Protein AF-A0A852KA90-F1 (afdb_monomer)

Secondary structure (DSSP, 8-state):
-HHHHHHHTT-SSHHHHHHHHHHHHHTS-HHHHHHHHHHHHHHHHHHHTHHHH--

Radius of gyration: 13.54 Å; Cα contacts (8 Å, |Δi|>4): 19; chains: 1; bounding box: 24×28×32 Å

Nearest PDB structures (foldseek):
  5irc-assembly1_A  TM=9.643E-01  e=5.624E-02  Rattus norvegicus
  5c5s-assembly3_C  TM=9.740E-01  e=1.809E-01  Homo sapiens
  5c5s-assembly4_D  TM=9.812E-01  e=2.381E-01  Homo sapiens
  7tpb-assembly4_H  TM=8.908E-01  e=1.689E-01  Homo sapiens
  7tpb-assembly1_B  TM=8.931E-01  e=3.357E-01  Homo sapiens

pLDDT: mean 92.83, std 7.05, range [59.16, 97.62]

Organism: Urocolius indicus (NCBI:txid458196)

Foldseek 3Di:
DVVQLVVLCPDPDPVSSVVSVVVVLVVDDPVSNVVVVVVVVVVVVVVVVCVPPVD

Solvent-accessible surface area (backbone atoms only — not comparable to full-atom values): 3194 Å² total; per-residue (Å²): 113,72,66,57,55,57,54,33,72,66,47,83,53,67,67,62,21,52,54,45,47,54,50,57,53,69,70,40,59,68,73,58,33,54,52,50,52,52,51,52,54,50,51,48,57,50,48,76,43,23,93,79,73,77,83

Structure (mmCIF, N/CA/C/O backbone):
data_AF-A0A852KA90-F1
#
_entry.id   AF-A0A852KA90-F1
#
loop_
_atom_site.group_PDB
_atom_site.id
_atom_site.type_symbol
_atom_site.label_atom_id
_atom_site.label_alt_id
_atom_site.label_comp_id
_atom_site.label_asym_id
_atom_site.label_entity_id
_atom_site.label_seq_id
_atom_site.pdbx_PDB_ins_code
_atom_site.Cartn_x
_atom_site.Cartn_y
_atom_site.Cartn_z
_atom_site.occupancy
_atom_site.B_iso_or_equiv
_atom_site.auth_seq_id
_atom_site.auth_comp_id
_atom_site.auth_asym_id
_atom_site.auth_atom_id
_atom_site.pdbx_PDB_model_num
ATOM 1 N N . LYS A 1 1 ? -17.239 -6.551 6.629 1.00 65.44 1 LYS A N 1
ATOM 2 C CA . LYS A 1 1 ? -15.950 -6.546 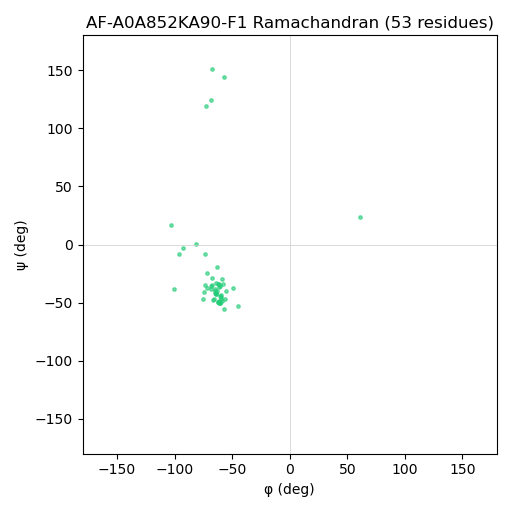5.893 1.00 65.44 1 LYS A CA 1
ATOM 3 C C . LYS A 1 1 ? -16.040 -5.805 4.565 1.00 65.44 1 LYS A C 1
ATOM 5 O O . LYS A 1 1 ? -15.447 -4.750 4.472 1.00 65.44 1 LYS A O 1
ATOM 10 N N . CYS A 1 2 ? -16.776 -6.274 3.547 1.00 77.00 2 CYS A N 1
ATOM 11 C CA . CYS A 1 2 ? -16.872 -5.531 2.272 1.00 77.00 2 CYS A CA 1
ATOM 12 C C . CYS A 1 2 ? -17.724 -4.246 2.391 1.00 77.00 2 CYS A C 1
ATOM 14 O O . CYS A 1 2 ? -17.353 -3.205 1.862 1.00 77.00 2 CYS A O 1
ATOM 16 N N . ALA A 1 3 ? -18.808 -4.294 3.177 1.00 89.88 3 ALA A N 1
ATOM 17 C CA . ALA A 1 3 ? -19.637 -3.125 3.486 1.00 89.88 3 ALA A CA 1
ATOM 18 C C . ALA A 1 3 ? -18.851 -1.974 4.148 1.00 89.88 3 ALA A C 1
ATOM 20 O O . ALA A 1 3 ? -19.124 -0.818 3.851 1.00 89.88 3 ALA A O 1
ATOM 21 N N . ASP A 1 4 ? -17.837 -2.284 4.965 1.00 92.06 4 ASP A N 1
ATOM 22 C CA . ASP A 1 4 ? -17.006 -1.278 5.644 1.00 92.06 4 ASP A CA 1
ATOM 23 C C . ASP A 1 4 ? -16.136 -0.496 4.646 1.00 92.06 4 ASP A C 1
ATOM 25 O O . ASP A 1 4 ? -15.957 0.711 4.784 1.00 92.06 4 ASP A O 1
ATOM 29 N N . PHE A 1 5 ? -15.643 -1.159 3.591 1.00 93.44 5 PHE A N 1
ATOM 30 C CA . PHE A 1 5 ? -14.941 -0.483 2.494 1.00 93.44 5 PHE A CA 1
ATOM 31 C C . PHE A 1 5 ? -15.883 0.397 1.666 1.00 93.44 5 PHE A C 1
ATO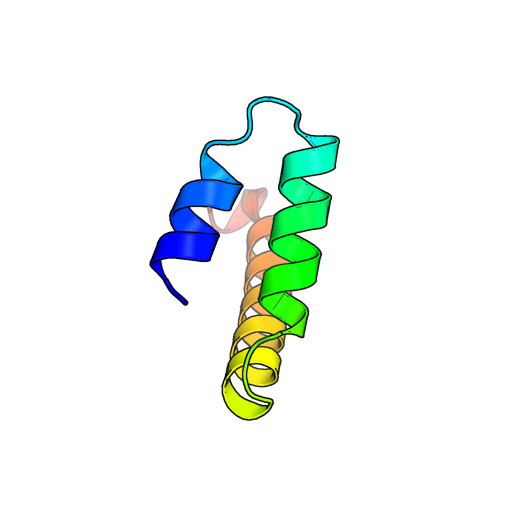M 33 O O . PHE A 1 5 ? -15.492 1.486 1.254 1.00 93.44 5 PHE A O 1
ATOM 40 N N . ILE A 1 6 ? -17.122 -0.052 1.434 1.00 94.25 6 ILE A N 1
ATOM 41 C CA . ILE A 1 6 ? -18.137 0.731 0.711 1.00 94.25 6 ILE A CA 1
ATOM 42 C C . ILE A 1 6 ? -18.505 1.991 1.502 1.00 94.25 6 ILE A C 1
ATOM 44 O O . ILE A 1 6 ? -18.631 3.058 0.908 1.00 94.25 6 ILE A O 1
ATOM 48 N N . ASP A 1 7 ? -18.652 1.878 2.822 1.00 93.94 7 ASP A N 1
ATOM 49 C CA 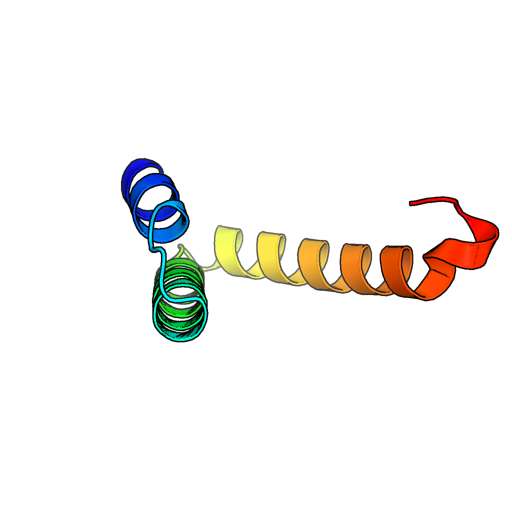. ASP A 1 7 ? -18.912 3.020 3.701 1.00 93.94 7 ASP A CA 1
ATOM 50 C C . ASP A 1 7 ? -17.727 3.995 3.737 1.00 93.94 7 ASP A C 1
ATOM 52 O O . ASP A 1 7 ? -17.903 5.193 3.520 1.00 93.94 7 ASP A O 1
ATOM 56 N N . ALA A 1 8 ? -16.502 3.480 3.893 1.00 93.31 8 ALA A N 1
ATOM 57 C CA . ALA A 1 8 ? -15.294 4.298 3.854 1.00 93.31 8 ALA A CA 1
ATOM 58 C C . ALA A 1 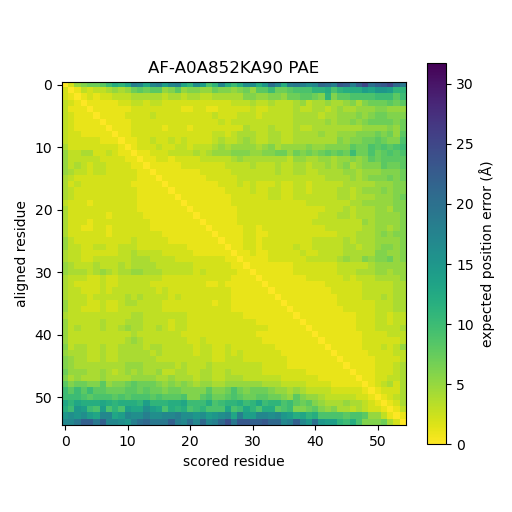8 ? -15.188 5.114 2.555 1.00 93.31 8 ALA A C 1
ATOM 60 O O . ALA A 1 8 ? -14.836 6.290 2.614 1.00 93.31 8 ALA A O 1
ATOM 61 N N . ASN A 1 9 ? -15.553 4.522 1.413 1.00 92.38 9 ASN A N 1
ATOM 62 C CA . ASN A 1 9 ? -15.497 5.162 0.096 1.00 92.38 9 ASN A CA 1
ATOM 63 C C . ASN A 1 9 ? -16.591 6.223 -0.140 1.00 92.38 9 ASN A C 1
ATOM 65 O O . ASN A 1 9 ? -16.563 6.931 -1.141 1.00 92.38 9 ASN A O 1
ATOM 69 N N . ARG A 1 10 ? -17.569 6.347 0.767 1.00 94.25 10 ARG A N 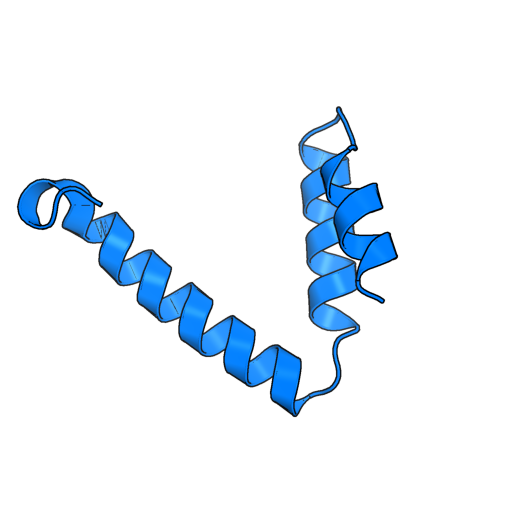1
ATOM 70 C CA . ARG A 1 10 ? -18.603 7.397 0.727 1.00 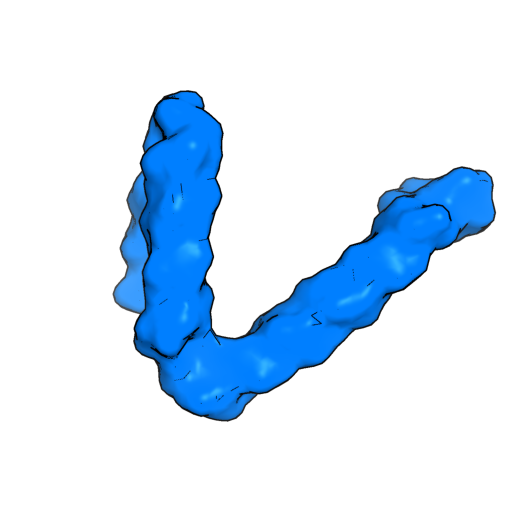94.25 10 ARG A CA 1
ATOM 71 C C . ARG A 1 10 ? -18.229 8.641 1.534 1.00 94.25 10 ARG A C 1
ATOM 73 O O . ARG A 1 10 ? -18.997 9.597 1.548 1.00 94.25 10 ARG A O 1
ATOM 80 N N . LYS A 1 11 ? -17.083 8.640 2.224 1.00 92.69 11 LYS A N 1
ATOM 81 C CA . LYS A 1 11 ? -16.615 9.796 2.999 1.00 92.69 11 LYS A CA 1
ATOM 82 C C . LYS A 1 11 ? -16.222 10.938 2.060 1.00 92.69 11 LYS A C 1
ATOM 84 O O . LYS A 1 11 ? -15.367 10.761 1.198 1.00 92.69 11 LYS A O 1
ATOM 89 N N . GLU A 1 12 ? -16.828 12.106 2.263 1.00 93.25 12 GLU A N 1
ATOM 90 C CA . GLU A 1 12 ? -16.577 13.306 1.450 1.00 93.25 12 GLU A CA 1
ATOM 91 C C . GLU A 1 12 ? -15.221 13.948 1.757 1.00 93.25 12 GLU A C 1
ATOM 93 O O . GLU A 1 12 ? -14.556 14.455 0.855 1.00 93.25 12 GLU A O 1
ATOM 98 N N . ASP A 1 13 ? -14.791 13.906 3.023 1.00 96.19 13 ASP A N 1
ATOM 99 C CA . ASP A 1 13 ? -13.479 14.421 3.399 1.00 96.19 13 ASP A CA 1
ATOM 100 C C . ASP A 1 13 ? -12.371 13.473 2.900 1.00 96.19 13 ASP A C 1
ATOM 102 O O . ASP A 1 13 ? -12.317 12.308 3.317 1.00 96.19 13 ASP A O 1
ATOM 106 N N . PRO A 1 14 ? -11.459 13.946 2.032 1.00 93.94 14 PRO A N 1
ATOM 107 C CA . PRO A 1 14 ? -10.453 13.094 1.410 1.00 93.94 14 PRO A CA 1
ATOM 108 C C . PRO A 1 14 ? -9.421 12.563 2.412 1.00 93.94 14 PRO A C 1
ATOM 110 O O . PRO A 1 14 ? -8.877 11.475 2.223 1.00 93.94 14 PRO A O 1
ATOM 113 N N . VAL A 1 15 ? -9.145 13.294 3.494 1.00 95.06 15 VAL A N 1
ATOM 114 C CA . VAL A 1 15 ? -8.158 12.890 4.502 1.00 95.06 15 VAL A CA 1
ATOM 115 C C . VAL A 1 15 ? -8.726 11.776 5.379 1.00 95.06 15 VAL A C 1
ATOM 117 O O . VAL A 1 15 ? -8.072 10.753 5.592 1.00 95.06 15 VAL A O 1
ATOM 120 N N . GLU A 1 16 ? -9.956 11.934 5.855 1.00 94.62 16 GLU A N 1
ATOM 121 C CA . GLU A 1 16 ? -10.676 10.941 6.644 1.00 94.62 16 GLU A CA 1
ATOM 122 C C . GLU A 1 16 ? -11.027 9.705 5.813 1.00 94.62 16 GLU A C 1
ATOM 124 O O . GLU A 1 16 ? -10.952 8.580 6.323 1.00 94.62 16 GLU A O 1
ATOM 129 N N . HIS A 1 17 ? -11.327 9.880 4.523 1.00 95.56 17 HIS A N 1
ATOM 130 C CA . HIS A 1 17 ? -11.478 8.782 3.572 1.00 95.56 17 HIS A CA 1
ATOM 131 C C . HIS A 1 17 ? -10.204 7.924 3.518 1.00 95.56 17 HIS A C 1
ATOM 133 O O . HIS A 1 17 ? -10.247 6.724 3.812 1.00 95.56 17 HIS A O 1
ATOM 139 N N . LEU A 1 18 ? -9.051 8.541 3.238 1.00 95.44 18 LEU A N 1
ATOM 140 C CA . LEU A 1 18 ? -7.776 7.827 3.133 1.00 95.44 18 LEU A CA 1
ATOM 141 C C . LEU A 1 18 ? -7.355 7.175 4.454 1.00 95.44 18 LEU A C 1
ATOM 143 O O . LEU A 1 18 ? -6.880 6.037 4.452 1.00 95.44 18 LEU A O 1
ATOM 147 N N . LYS A 1 19 ? -7.552 7.847 5.595 1.00 96.12 19 LYS A N 1
ATOM 148 C CA . LYS A 1 19 ? -7.274 7.264 6.919 1.00 96.12 19 LYS A CA 1
ATOM 149 C C . LYS A 1 19 ? -8.119 6.020 7.181 1.00 96.12 19 LYS A C 1
ATOM 151 O O . LYS A 1 19 ? -7.590 5.013 7.656 1.00 96.12 19 LYS A O 1
ATOM 156 N N . THR A 1 20 ? -9.410 6.079 6.857 1.00 95.81 20 THR A N 1
ATOM 157 C CA . THR A 1 20 ? -10.339 4.964 7.080 1.00 95.81 20 THR A CA 1
ATOM 158 C C . THR A 1 20 ? -9.977 3.774 6.196 1.00 95.81 20 THR A C 1
ATOM 160 O O . THR A 1 20 ? -9.837 2.663 6.705 1.00 95.81 20 THR A O 1
ATOM 163 N N . LEU A 1 21 ? -9.734 4.002 4.900 1.00 95.31 21 LEU A N 1
ATOM 164 C CA . LEU A 1 21 ? -9.287 2.947 3.988 1.00 95.31 21 LEU A CA 1
ATOM 165 C C . LEU A 1 21 ? -7.964 2.328 4.435 1.00 95.31 21 LEU A C 1
ATOM 167 O O . LEU A 1 21 ? -7.846 1.105 4.472 1.00 95.31 21 LEU A O 1
ATOM 171 N N . LYS A 1 22 ? -6.982 3.150 4.829 1.00 94.88 22 LYS A N 1
ATOM 172 C CA . LYS A 1 22 ? -5.693 2.656 5.325 1.00 94.88 22 LYS A CA 1
ATOM 173 C C . LYS A 1 22 ? -5.893 1.709 6.504 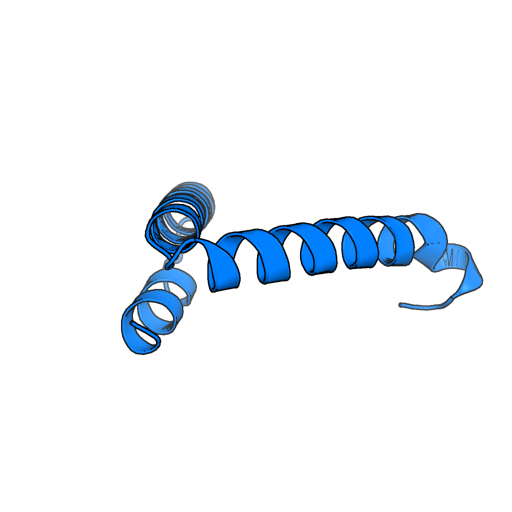1.00 94.88 22 LYS A C 1
ATOM 175 O O . LYS A 1 22 ? -5.310 0.630 6.497 1.00 94.88 22 LYS A O 1
ATOM 180 N N . ARG A 1 23 ? -6.722 2.077 7.484 1.00 96.31 23 ARG A N 1
ATOM 181 C CA . ARG A 1 23 ? -7.023 1.215 8.634 1.00 96.31 23 ARG A CA 1
ATOM 182 C C . ARG A 1 23 ? -7.664 -0.104 8.200 1.00 96.31 23 ARG A C 1
ATOM 184 O O . ARG A 1 23 ? -7.162 -1.158 8.564 1.00 96.31 23 ARG A O 1
ATOM 191 N N . LEU A 1 24 ? -8.711 -0.049 7.376 1.00 96.00 24 LEU A N 1
ATOM 192 C CA . LEU A 1 24 ? -9.423 -1.246 6.915 1.00 96.00 24 LEU A CA 1
ATOM 193 C C . LEU A 1 24 ? -8.525 -2.209 6.131 1.00 96.00 24 LEU A C 1
ATOM 195 O O . LEU A 1 24 ? -8.674 -3.420 6.261 1.00 96.00 24 LEU A O 1
A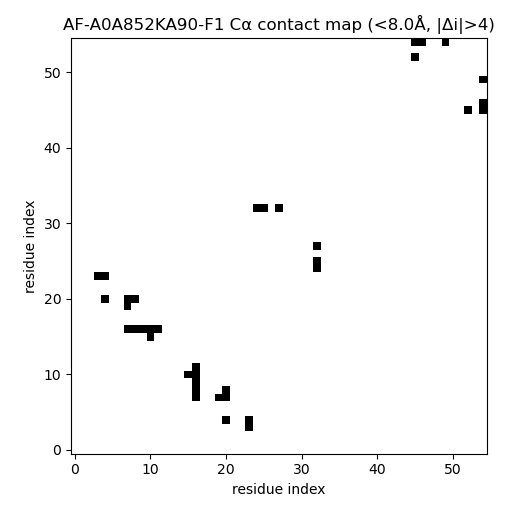TOM 199 N N . ILE A 1 25 ? -7.580 -1.684 5.345 1.00 95.06 25 ILE A N 1
ATOM 200 C CA . ILE A 1 25 ? -6.579 -2.495 4.641 1.00 95.06 25 ILE A CA 1
ATOM 201 C C . ILE A 1 25 ? -5.666 -3.223 5.639 1.00 95.06 25 ILE A C 1
ATOM 203 O O . ILE A 1 25 ? -5.392 -4.402 5.440 1.00 95.06 25 ILE A O 1
ATOM 207 N N . HIS A 1 26 ? -5.218 -2.558 6.709 1.00 94.88 26 HIS A N 1
ATOM 208 C CA . HIS A 1 26 ? -4.360 -3.184 7.727 1.00 94.88 26 HIS A CA 1
ATOM 209 C C . HIS A 1 26 ? -5.117 -4.195 8.605 1.00 94.88 26 HIS A C 1
ATOM 211 O O . HIS A 1 26 ? -4.500 -5.120 9.120 1.00 94.88 26 HIS A O 1
ATOM 217 N N . ASP A 1 27 ? -6.440 -4.059 8.732 1.00 95.50 27 ASP A N 1
ATOM 218 C CA . ASP A 1 27 ? -7.301 -4.997 9.467 1.00 95.50 27 ASP A CA 1
ATOM 219 C C . ASP A 1 27 ? -7.673 -6.256 8.639 1.00 95.50 27 ASP A C 1
ATOM 221 O O . ASP A 1 27 ? -8.412 -7.134 9.105 1.00 95.50 27 ASP A O 1
ATOM 225 N N . LEU A 1 28 ? -7.195 -6.374 7.391 1.00 94.62 28 LEU A N 1
ATOM 226 C CA . LEU A 1 28 ? -7.390 -7.573 6.574 1.00 94.62 28 LEU A CA 1
ATOM 227 C C . LEU A 1 28 ? -6.612 -8.776 7.141 1.00 94.62 28 LEU A C 1
ATOM 229 O O . LEU A 1 28 ? -5.539 -8.610 7.716 1.00 94.62 28 LEU A O 1
ATOM 233 N N . PRO A 1 29 ? -7.095 -10.018 6.927 1.00 96.19 29 PRO A N 1
ATOM 234 C CA . PRO A 1 29 ? -6.296 -11.206 7.220 1.00 96.19 29 PRO A CA 1
ATOM 235 C C . PRO A 1 29 ? -4.967 -11.181 6.451 1.00 96.19 29 PRO A C 1
ATOM 237 O O . PRO A 1 29 ? -4.955 -10.785 5.284 1.00 96.19 29 PRO A O 1
ATOM 240 N N . GLU A 1 30 ? -3.890 -11.677 7.064 1.00 94.56 30 GLU A N 1
ATOM 241 C CA . GLU A 1 30 ? -2.506 -11.580 6.561 1.00 94.56 30 GLU A CA 1
ATOM 242 C C . GLU A 1 30 ? -2.368 -11.897 5.061 1.00 94.56 30 GLU A C 1
ATOM 244 O O . GLU A 1 30 ? -1.895 -11.067 4.287 1.00 94.56 30 GLU A O 1
ATOM 249 N N . HIS A 1 31 ? -2.875 -13.050 4.614 1.00 96.38 31 HIS A N 1
ATOM 250 C CA . HIS A 1 31 ? -2.787 -13.451 3.205 1.00 96.38 31 HIS A CA 1
ATOM 251 C C . HIS A 1 31 ? -3.507 -12.493 2.240 1.00 96.38 31 HIS A C 1
ATOM 253 O O . HIS A 1 31 ? -3.054 -12.287 1.112 1.00 96.38 31 HIS A O 1
ATOM 259 N N . HIS A 1 32 ? -4.620 -11.894 2.668 1.00 95.38 32 HIS A N 1
ATOM 260 C CA . HIS A 1 32 ? -5.364 -10.934 1.850 1.00 95.38 32 HIS A CA 1
ATOM 261 C C . HIS A 1 32 ? -4.630 -9.594 1.791 1.00 95.38 32 HIS A C 1
ATOM 263 O O . HIS A 1 32 ? -4.545 -8.994 0.720 1.00 95.38 32 HIS A O 1
ATOM 269 N N . TYR A 1 33 ? -4.072 -9.152 2.922 1.00 95.81 33 TYR A N 1
ATOM 270 C CA . TYR A 1 33 ? -3.259 -7.944 2.990 1.00 95.81 33 TYR A CA 1
ATOM 271 C C . TYR A 1 33 ? -2.018 -8.048 2.096 1.00 95.81 33 TYR A C 1
ATOM 273 O O . TYR A 1 33 ? -1.804 -7.175 1.257 1.00 95.81 33 TYR A O 1
ATOM 281 N N . GLU A 1 34 ? -1.238 -9.129 2.203 1.00 97.56 34 GLU A N 1
ATOM 282 C CA . GLU A 1 34 ? -0.020 -9.295 1.397 1.00 97.56 34 GLU A CA 1
ATOM 283 C C . GLU A 1 34 ? -0.330 -9.405 -0.104 1.00 97.56 34 GLU A C 1
ATOM 285 O O . GLU A 1 34 ? 0.356 -8.786 -0.920 1.00 97.56 34 GLU A O 1
ATOM 290 N N . THR A 1 35 ? -1.414 -10.095 -0.484 1.00 97.56 35 THR A N 1
ATOM 291 C CA . THR A 1 35 ? -1.861 -10.148 -1.889 1.00 97.56 35 THR A CA 1
ATOM 292 C C . THR A 1 35 ? -2.223 -8.755 -2.410 1.00 97.56 35 THR A C 1
ATOM 294 O O . THR A 1 35 ? -1.758 -8.343 -3.475 1.00 97.56 35 THR A O 1
ATOM 297 N N . LEU A 1 36 ? -3.022 -7.996 -1.652 1.00 96.44 36 LEU A N 1
ATOM 298 C CA . LEU A 1 36 ? -3.437 -6.646 -2.032 1.00 96.44 36 LEU A CA 1
ATOM 299 C C . LEU A 1 36 ? -2.248 -5.683 -2.113 1.00 96.44 36 LEU A C 1
ATOM 301 O O . LEU A 1 36 ? -2.163 -4.886 -3.046 1.00 96.44 36 LEU A O 1
ATOM 305 N N . LYS A 1 37 ? -1.316 -5.763 -1.163 1.00 95.94 37 LYS A N 1
ATOM 306 C CA . LYS A 1 37 ? -0.078 -4.978 -1.138 1.00 95.94 37 LYS A CA 1
ATOM 307 C C . LYS A 1 37 ? 0.777 -5.240 -2.376 1.00 95.94 37 LYS A C 1
ATOM 309 O O . LYS A 1 37 ? 1.216 -4.282 -3.011 1.00 95.94 37 LYS A O 1
ATOM 314 N N . PHE A 1 38 ? 0.972 -6.508 -2.747 1.00 97.62 38 PHE A N 1
ATOM 315 C CA . PHE A 1 38 ? 1.724 -6.871 -3.947 1.00 97.62 38 PHE A CA 1
ATOM 316 C C . PHE A 1 38 ? 1.063 -6.319 -5.216 1.00 97.62 38 PHE A C 1
ATOM 318 O O . PHE A 1 38 ? 1.713 -5.632 -6.005 1.00 97.62 38 PHE A O 1
ATOM 325 N N . LEU A 1 39 ? -0.244 -6.551 -5.379 1.00 97.56 39 LEU A N 1
ATOM 326 C CA . LEU A 1 39 ? -1.005 -6.040 -6.521 1.00 97.56 39 LEU A CA 1
ATOM 327 C C . LEU A 1 39 ? -0.973 -4.510 -6.593 1.00 97.56 39 LEU A C 1
ATOM 329 O O . LEU A 1 39 ? -0.759 -3.956 -7.665 1.00 97.56 39 LEU A O 1
ATOM 333 N N . SER A 1 40 ? -1.131 -3.820 -5.463 1.00 96.56 40 SER A N 1
ATOM 334 C CA . SER A 1 40 ? -1.124 -2.352 -5.421 1.00 96.56 40 SER A CA 1
ATOM 335 C C . SER A 1 40 ? 0.239 -1.781 -5.814 1.00 96.56 40 SER A C 1
ATOM 337 O O . SER A 1 40 ? 0.304 -0.799 -6.550 1.00 96.56 40 SER A O 1
ATOM 339 N N . ALA A 1 41 ? 1.334 -2.407 -5.367 1.00 96.94 41 ALA A N 1
ATOM 340 C CA . ALA A 1 41 ? 2.682 -2.021 -5.775 1.00 96.94 41 ALA A CA 1
ATOM 341 C C . ALA A 1 41 ? 2.897 -2.234 -7.280 1.00 96.94 41 ALA A C 1
ATOM 343 O O . ALA A 1 41 ? 3.427 -1.353 -7.953 1.00 96.94 41 ALA A O 1
ATOM 344 N N . HIS A 1 42 ? 2.431 -3.362 -7.819 1.00 96.06 42 HIS A N 1
ATOM 345 C CA . HIS A 1 42 ? 2.509 -3.632 -9.250 1.00 96.06 42 HIS A CA 1
ATOM 346 C C . HIS A 1 42 ? 1.709 -2.614 -10.075 1.00 96.06 42 HIS A C 1
ATOM 348 O O . HIS A 1 42 ? 2.242 -2.021 -11.010 1.00 96.06 42 HIS A O 1
ATOM 354 N N . LEU A 1 43 ? 0.451 -2.362 -9.702 1.00 95.94 43 LEU A N 1
ATOM 355 C CA . LEU A 1 43 ? -0.410 -1.394 -10.384 1.00 95.94 43 LEU A CA 1
ATOM 356 C C . LEU A 1 43 ? 0.150 0.027 -10.310 1.00 95.94 43 LEU A C 1
ATOM 358 O O . LEU A 1 43 ? 0.034 0.772 -1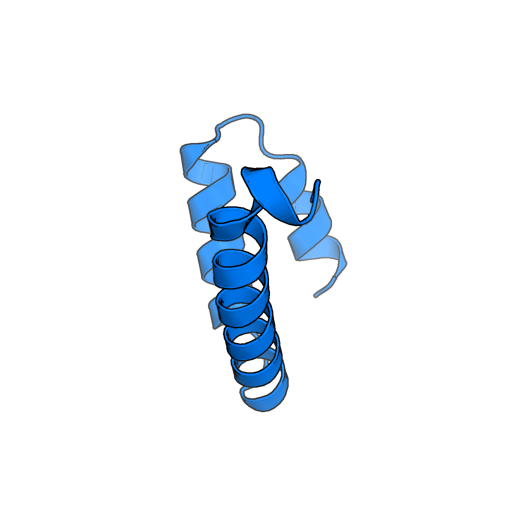1.278 1.00 95.94 43 LEU A O 1
ATOM 362 N N . LYS A 1 44 ? 0.815 0.391 -9.208 1.00 95.31 44 LYS A N 1
ATOM 363 C CA . LYS A 1 44 ? 1.540 1.660 -9.117 1.00 95.31 44 LYS A CA 1
ATOM 364 C C . LYS A 1 44 ? 2.613 1.762 -10.204 1.00 95.31 44 LYS A C 1
ATOM 366 O O . LYS A 1 44 ? 2.642 2.754 -10.921 1.00 95.31 44 LYS A O 1
ATOM 371 N N . THR A 1 45 ? 3.441 0.732 -10.373 1.00 95.69 45 THR A N 1
ATOM 372 C CA . THR A 1 45 ? 4.457 0.704 -11.437 1.00 95.69 45 THR A CA 1
ATOM 373 C C . THR A 1 45 ? 3.830 0.774 -12.830 1.00 95.69 45 THR A C 1
ATOM 375 O O . THR A 1 45 ? 4.371 1.430 -13.717 1.00 95.69 45 THR A O 1
ATOM 378 N N . VAL A 1 46 ? 2.676 0.136 -13.037 1.00 95.88 46 VAL A N 1
ATOM 379 C CA . VAL A 1 46 ? 1.926 0.247 -14.296 1.00 95.88 46 VAL A CA 1
ATOM 380 C C . VAL A 1 46 ? 1.478 1.694 -14.537 1.00 95.88 46 VAL A C 1
ATOM 382 O O . VAL A 1 46 ? 1.771 2.230 -15.602 1.00 95.88 46 VAL A O 1
ATOM 385 N N . ALA A 1 47 ? 0.864 2.352 -13.553 1.00 94.19 47 ALA A N 1
ATOM 386 C CA . ALA A 1 47 ? 0.401 3.738 -13.667 1.00 94.19 47 ALA A CA 1
ATOM 387 C C . ALA A 1 47 ? 1.552 4.748 -13.866 1.00 94.19 47 ALA A C 1
ATOM 389 O O . ALA A 1 47 ? 1.416 5.729 -14.597 1.00 94.19 47 ALA A O 1
ATOM 390 N N . GLU A 1 48 ? 2.725 4.493 -13.276 1.00 94.75 48 GLU A N 1
ATOM 391 C CA . GLU A 1 48 ? 3.946 5.285 -13.511 1.00 94.75 48 GLU A CA 1
ATOM 392 C C . GLU A 1 48 ? 4.429 5.208 -14.973 1.00 94.75 48 GLU A C 1
ATOM 394 O O . GLU A 1 48 ? 5.155 6.085 -15.429 1.00 94.75 48 GLU A O 1
ATOM 399 N N . ASN A 1 49 ? 4.000 4.191 -15.728 1.00 92.88 49 ASN A N 1
ATOM 400 C CA . ASN A 1 49 ? 4.292 4.019 -17.153 1.00 92.88 49 ASN A CA 1
ATOM 401 C C . ASN A 1 49 ? 3.100 4.400 -18.066 1.00 92.88 49 ASN A C 1
ATOM 403 O O . ASN A 1 49 ? 3.104 4.038 -19.250 1.00 92.88 49 ASN A O 1
ATOM 407 N N . SER A 1 50 ? 2.119 5.147 -17.532 1.00 91.62 50 SER A N 1
ATOM 408 C CA . SER A 1 50 ? 0.861 5.561 -18.194 1.00 91.62 50 SER A CA 1
ATOM 409 C C . SER A 1 50 ? 1.045 6.175 -19.585 1.00 91.62 50 SER A C 1
ATOM 411 O O . SER A 1 50 ? 0.282 5.882 -20.507 1.00 91.62 50 SER A O 1
ATOM 413 N N . GLU A 1 51 ? 2.110 6.954 -19.791 1.00 87.94 51 GLU A N 1
ATOM 414 C CA . GLU A 1 51 ? 2.422 7.585 -21.083 1.00 87.94 51 GLU A CA 1
ATOM 415 C C . GLU A 1 51 ? 2.598 6.573 -22.230 1.00 87.94 51 GLU A C 1
ATOM 417 O O . GLU A 1 51 ? 2.313 6.883 -23.387 1.00 87.94 51 GLU A O 1
ATOM 422 N N . LYS A 1 52 ? 3.057 5.350 -21.925 1.00 86.50 52 LYS A N 1
ATOM 423 C CA . LYS A 1 52 ? 3.300 4.292 -22.921 1.00 86.50 52 LYS A CA 1
ATOM 424 C C . LYS A 1 52 ? 2.179 3.261 -22.980 1.00 86.50 52 LYS A C 1
ATOM 426 O O . LYS A 1 52 ? 1.862 2.776 -24.064 1.00 86.50 52 LYS A O 1
ATOM 431 N N . ASN A 1 53 ? 1.610 2.892 -21.836 1.00 87.00 53 ASN A N 1
ATOM 432 C CA . ASN A 1 53 ? 0.630 1.805 -21.740 1.00 87.00 53 ASN A CA 1
ATOM 433 C C . ASN A 1 53 ? -0.838 2.292 -21.765 1.00 87.00 53 ASN A C 1
ATOM 435 O O . ASN A 1 53 ? -1.725 1.458 -21.933 1.00 87.00 53 ASN A O 1
ATOM 439 N N . LYS A 1 54 ? -1.082 3.613 -21.705 1.00 81.06 54 LYS A N 1
ATOM 440 C CA . LYS A 1 54 ? -2.405 4.267 -21.763 1.00 81.06 54 LYS A CA 1
ATOM 441 C C . LYS A 1 54 ? -3.365 3.874 -20.628 1.00 81.06 54 LYS A C 1
ATOM 443 O O . LYS A 1 54 ? -4.580 3.976 -20.813 1.00 81.06 54 LYS A O 1
ATOM 448 N N . VAL A 1 55 ? -2.834 3.419 -19.493 1.00 59.16 55 VAL A N 1
ATOM 449 C CA . VAL A 1 55 ? -3.590 3.044 -18.284 1.00 59.16 55 VAL A CA 1
ATOM 450 C C . VAL A 1 55 ? -3.130 3.824 -17.067 1.00 59.16 55 VAL A C 1
ATOM 452 O O . VAL A 1 55 ? -1.937 4.190 -17.018 1.00 59.16 55 VAL A O 1
#

Sequence (55 aa):
KCADFIDANRKEDPVEHLKTLKRLIHDLPEHHYETLKFLSAHLKTVAENSEKNKV

Mean predicted aligned error: 3.87 Å

InterPro domains:
  IPR000198 Rho GTPase-activating protein domain [PF00620] (3-54)
  IPR000198 Rho GTPase-activating protein domain [PS50238] (1-55)
  IPR008936 Rho GTPase activation protein [G3DSA:1.10.555.10] (1-55)
  IPR008936 Rho GTPase activation protein [SSF48350] (3-54)